Protein AF-A0A171KSE7-F1 (afdb_monomer)

Sequence (78 aa):
METTLIERISLDERFQDACQRYAHGNGSSHAIAAAAMQAVAGPDLLAALVEMVSRAERDDHSHTLAPMRATIAKTTGE

Radius of gyration: 15.58 Å; Cα contacts (8 Å, |Δi|>4): 48; chains: 1; bounding box: 28×24×43 Å

Foldseek 3Di:
DDQDLVNQLVPQPQLVVQVVCVVVVNHDPVSNVVSSVVSDDPVNVLVVLVVVLVVVVVVVPVVVCVVVVVVSCVVVVD

pLDDT: mean 79.88, std 11.04, range [45.94, 96.5]

Mean predicted aligned error: 9.19 Å

Secondary structure (DSSP, 8-state):
-PPPHHHHHHT-HHHHHHHHHHHTTS--HHHHHHHHHHHS-HHHHHHHHHHHHHHHHHTT-HHHHHHHHHHHHHHHT-

Solvent-accessible surface area (backbone atoms only — not comparable to full-atom values): 4465 Å² total; per-residue (Å²): 131,87,77,49,73,66,60,51,28,68,69,27,68,61,26,45,51,27,48,52,31,35,76,72,71,78,42,43,76,64,52,29,53,54,28,40,59,65,52,42,54,72,69,60,52,51,53,51,51,51,53,52,51,60,50,40,48,74,70,75,46,46,81,82,42,49,71,58,50,57,52,47,34,64,72,76,72,102

Structure (mmCIF, N/CA/C/O backbone):
data_AF-A0A171KSE7-F1
#
_entry.id   AF-A0A171KSE7-F1
#
loop_
_atom_site.group_PDB
_atom_site.id
_atom_site.type_symbol
_atom_site.label_atom_id
_atom_site.label_alt_id
_atom_site.label_comp_id
_atom_site.label_asym_id
_atom_site.label_entity_id
_atom_site.label_seq_id
_atom_site.pdbx_PDB_ins_code
_atom_site.Cartn_x
_atom_site.Cartn_y
_atom_site.Cartn_z
_atom_site.occupancy
_atom_site.B_iso_or_equiv
_atom_site.auth_seq_id
_atom_site.auth_comp_id
_atom_site.auth_asym_id
_atom_site.auth_atom_id
_atom_site.pdbx_PDB_model_num
ATOM 1 N N . MET A 1 1 ? -15.017 -14.073 1.508 1.00 45.94 1 MET A N 1
ATOM 2 C CA . MET A 1 1 ? -13.581 -14.299 1.761 1.00 45.94 1 MET A CA 1
ATOM 3 C C . MET A 1 1 ? -12.969 -12.920 1.853 1.00 45.94 1 MET A C 1
ATOM 5 O O . MET A 1 1 ? -13.165 -12.151 0.923 1.00 45.94 1 MET A O 1
ATOM 9 N N . GLU A 1 2 ? -12.406 -12.557 2.998 1.00 56.50 2 GLU A N 1
ATOM 10 C CA . GLU A 1 2 ? -11.825 -11.227 3.198 1.00 56.50 2 GLU A CA 1
ATOM 11 C C . GLU A 1 2 ? -10.475 -11.183 2.473 1.00 56.50 2 GLU A C 1
ATOM 13 O O . GLU A 1 2 ? -9.603 -12.003 2.752 1.00 56.50 2 GLU A O 1
ATOM 18 N N . THR A 1 3 ? -10.342 -10.311 1.474 1.00 65.19 3 THR A N 1
ATOM 19 C CA . THR A 1 3 ? -9.117 -10.180 0.677 1.00 65.19 3 THR A CA 1
ATOM 20 C C . THR A 1 3 ? -8.038 -9.531 1.532 1.00 65.19 3 THR A C 1
ATOM 22 O O . THR A 1 3 ? -8.254 -8.452 2.090 1.00 65.19 3 THR A O 1
ATOM 25 N N . THR A 1 4 ? -6.875 -10.168 1.640 1.00 79.50 4 THR A N 1
ATOM 26 C CA . THR A 1 4 ? -5.777 -9.643 2.459 1.00 79.50 4 THR A CA 1
ATOM 27 C C . THR A 1 4 ? -5.278 -8.305 1.907 1.00 79.50 4 THR A C 1
ATOM 29 O O . THR A 1 4 ? -5.392 -8.016 0.716 1.00 79.50 4 THR A O 1
ATOM 32 N N . LEU A 1 5 ? -4.688 -7.468 2.764 1.00 80.44 5 LEU A N 1
ATOM 33 C CA . LEU A 1 5 ? -4.153 -6.162 2.360 1.00 80.44 5 LEU A CA 1
ATOM 34 C C . LE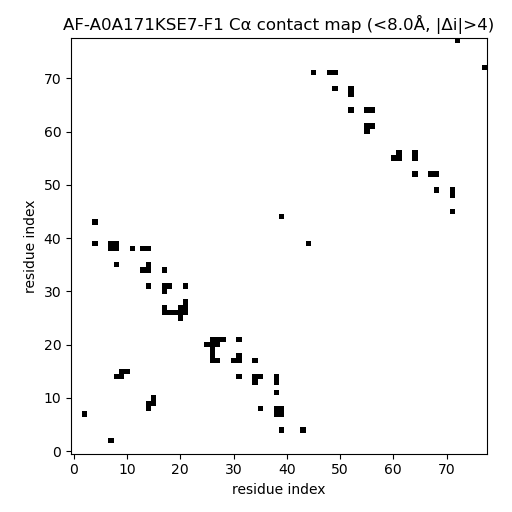U A 1 5 ? -3.146 -6.284 1.202 1.00 80.44 5 LEU A C 1
ATOM 36 O O . LEU A 1 5 ? -3.175 -5.483 0.273 1.00 80.44 5 LEU A O 1
ATOM 40 N N . ILE A 1 6 ? -2.310 -7.325 1.212 1.00 82.88 6 ILE A N 1
ATOM 41 C CA . ILE A 1 6 ? -1.340 -7.593 0.143 1.00 82.88 6 ILE A CA 1
ATOM 42 C C . ILE A 1 6 ? -2.030 -7.989 -1.168 1.00 82.88 6 ILE A C 1
ATOM 44 O O . ILE A 1 6 ? -1.633 -7.510 -2.227 1.00 82.88 6 ILE A O 1
ATOM 48 N N . GLU A 1 7 ? -3.077 -8.813 -1.116 1.00 85.75 7 GLU A N 1
ATOM 49 C CA . GLU A 1 7 ? -3.877 -9.155 -2.302 1.00 85.75 7 GLU A CA 1
ATOM 50 C C . GLU A 1 7 ? -4.618 -7.938 -2.866 1.00 85.75 7 GLU A C 1
ATOM 52 O O . GLU A 1 7 ? -4.794 -7.819 -4.072 1.00 85.75 7 GLU A O 1
ATOM 57 N N . ARG A 1 8 ? -5.031 -6.993 -2.018 1.00 83.88 8 ARG A N 1
ATOM 58 C CA . ARG A 1 8 ? -5.628 -5.737 -2.488 1.00 83.88 8 ARG A CA 1
ATOM 59 C C . ARG A 1 8 ? -4.604 -4.849 -3.188 1.00 83.88 8 ARG A C 1
ATOM 61 O O . ARG A 1 8 ? -4.903 -4.332 -4.257 1.00 83.88 8 ARG A O 1
ATOM 68 N N . ILE A 1 9 ? -3.399 -4.716 -2.626 1.00 89.25 9 ILE A N 1
ATOM 69 C CA . ILE A 1 9 ? -2.296 -3.988 -3.275 1.00 89.25 9 ILE A CA 1
ATOM 70 C C . ILE A 1 9 ? -1.949 -4.629 -4.622 1.00 89.25 9 ILE A C 1
ATOM 72 O O . ILE A 1 9 ? -1.748 -3.918 -5.601 1.00 89.25 9 ILE A O 1
ATOM 76 N N . SER A 1 10 ? -1.887 -5.963 -4.699 1.00 89.50 10 SER A N 1
ATOM 77 C CA . SER A 1 10 ? -1.503 -6.649 -5.939 1.00 89.50 10 SER A CA 1
ATOM 78 C C . SER A 1 10 ? -2.520 -6.474 -7.070 1.00 89.50 10 SER A C 1
ATOM 80 O O . SER A 1 10 ? -2.150 -6.588 -8.239 1.00 89.50 10 SER A O 1
ATOM 82 N N . LEU A 1 11 ? -3.776 -6.166 -6.740 1.00 91.06 11 LEU A N 1
ATOM 83 C CA . LEU A 1 11 ? -4.844 -5.871 -7.694 1.00 91.06 11 LEU A CA 1
ATOM 84 C C . LEU A 1 11 ? -4.934 -4.383 -8.082 1.00 91.06 11 LEU A C 1
ATOM 86 O O . LEU A 1 11 ? -5.722 -4.050 -8.963 1.00 91.06 11 LEU A O 1
ATOM 90 N N . ASP A 1 12 ? -4.149 -3.495 -7.465 1.00 92.38 12 ASP A N 1
ATOM 91 C CA . ASP A 1 12 ? -4.160 -2.063 -7.780 1.00 92.38 12 ASP A CA 1
ATOM 92 C C . ASP A 1 1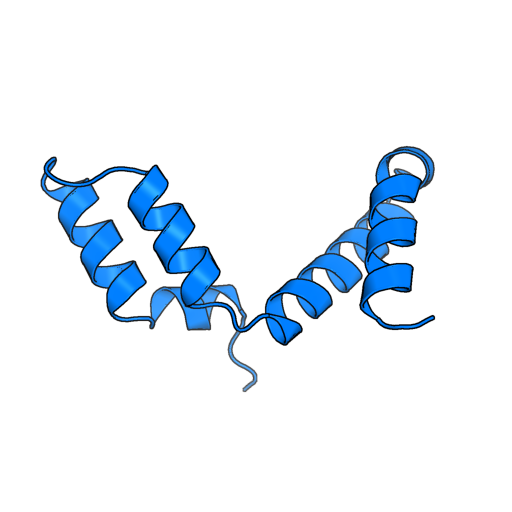2 ? -3.431 -1.758 -9.100 1.00 92.38 12 ASP A C 1
ATOM 94 O O . ASP A 1 12 ? -2.275 -2.136 -9.309 1.00 92.38 12 ASP A O 1
ATOM 98 N N . GLU A 1 13 ? -4.100 -1.029 -9.995 1.00 93.69 13 GLU A N 1
ATOM 99 C CA . GLU A 1 13 ? -3.593 -0.725 -11.340 1.00 93.69 13 GLU A CA 1
ATOM 100 C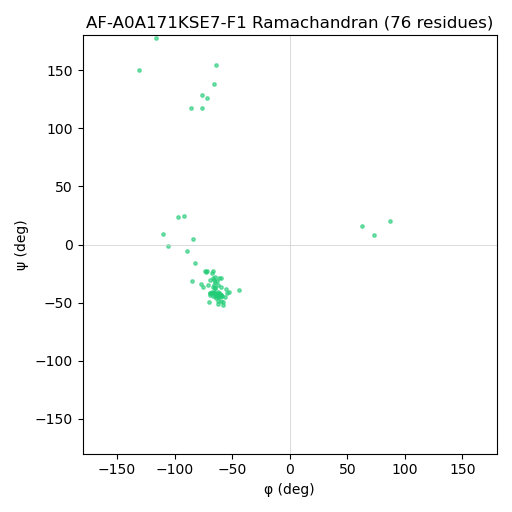 C . GLU A 1 13 ? -2.300 0.104 -11.316 1.00 93.69 13 GLU A C 1
ATOM 102 O O . GLU A 1 13 ? -1.413 -0.092 -12.151 1.00 93.69 13 GLU A O 1
ATOM 107 N N . ARG A 1 14 ? -2.147 1.019 -10.348 1.00 93.12 14 ARG A N 1
ATOM 108 C CA . ARG A 1 14 ? -0.940 1.854 -10.232 1.00 93.12 14 ARG A CA 1
ATOM 109 C C . ARG A 1 14 ? 0.224 1.049 -9.681 1.00 93.12 14 ARG A C 1
ATOM 111 O O . ARG A 1 14 ? 1.360 1.247 -10.111 1.00 93.12 14 ARG A O 1
ATOM 118 N N . PHE A 1 15 ? -0.048 0.141 -8.747 1.00 93.94 15 PHE A N 1
ATOM 119 C CA . PHE A 1 15 ? 0.950 -0.799 -8.253 1.00 93.94 15 PHE A CA 1
ATOM 120 C C . PHE A 1 15 ? 1.434 -1.736 -9.366 1.00 93.94 15 PHE A C 1
ATOM 122 O O . PHE A 1 15 ? 2.643 -1.941 -9.514 1.00 93.94 15 PHE A O 1
ATOM 129 N N . GLN A 1 16 ? 0.520 -2.243 -10.196 1.00 96.06 16 GLN A N 1
ATOM 130 C CA . GLN A 1 16 ? 0.856 -3.087 -11.344 1.00 96.06 16 GLN A CA 1
ATOM 131 C C . GLN A 1 16 ? 1.683 -2.334 -12.399 1.00 96.06 16 GLN A C 1
ATOM 133 O O . GLN A 1 16 ? 2.723 -2.848 -12.816 1.00 96.06 16 GLN A O 1
ATOM 138 N N . ASP A 1 17 ? 1.303 -1.105 -12.773 1.00 96.50 17 ASP A N 1
ATOM 139 C CA . ASP A 1 17 ? 2.082 -0.267 -13.704 1.00 96.50 17 ASP A CA 1
ATOM 140 C C . ASP A 1 17 ? 3.488 0.034 -13.155 1.00 96.50 17 ASP A C 1
ATOM 142 O O . ASP A 1 17 ? 4.486 -0.098 -13.868 1.00 96.50 17 ASP A O 1
ATOM 146 N N . ALA A 1 18 ? 3.609 0.358 -11.863 1.00 94.44 18 ALA A N 1
ATOM 147 C CA . ALA A 1 18 ? 4.906 0.590 -11.230 1.00 94.44 18 ALA A CA 1
ATOM 148 C C . ALA A 1 18 ? 5.799 -0.666 -11.252 1.00 94.44 18 ALA A C 1
ATOM 150 O O . ALA A 1 18 ? 6.988 -0.571 -11.578 1.00 94.44 18 ALA A O 1
ATOM 151 N N . CYS A 1 19 ? 5.232 -1.841 -10.957 1.00 94.50 19 CYS A N 1
ATOM 152 C CA . CYS A 1 19 ? 5.933 -3.123 -11.052 1.00 94.50 19 CYS A CA 1
ATOM 153 C C . CYS A 1 19 ? 6.381 -3.415 -12.486 1.00 94.50 19 CYS A C 1
ATOM 155 O O . CYS A 1 19 ? 7.533 -3.796 -12.713 1.00 94.50 19 CYS A O 1
ATOM 157 N N . GLN A 1 20 ? 5.498 -3.190 -13.462 1.00 96.50 20 GLN A N 1
ATOM 158 C CA . GLN A 1 20 ? 5.809 -3.388 -14.870 1.00 96.50 20 GLN A CA 1
ATOM 159 C C . GLN A 1 20 ? 6.973 -2.489 -15.291 1.00 96.50 20 GLN A C 1
ATOM 161 O O . GLN A 1 20 ? 7.948 -2.983 -15.854 1.00 96.50 20 GLN A O 1
ATOM 166 N N . ARG A 1 21 ? 6.941 -1.195 -14.969 1.00 94.19 21 ARG A N 1
ATOM 167 C CA . ARG A 1 21 ? 8.033 -0.269 -15.305 1.00 94.19 21 ARG A CA 1
ATOM 168 C C . ARG A 1 21 ? 9.367 -0.675 -14.683 1.00 94.19 21 ARG A C 1
ATOM 170 O O . ARG A 1 21 ? 10.406 -0.672 -15.342 1.00 94.19 21 ARG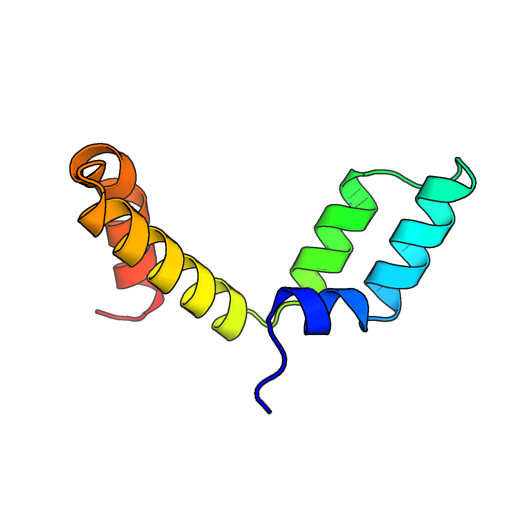 A O 1
ATOM 177 N N . TYR A 1 22 ? 9.351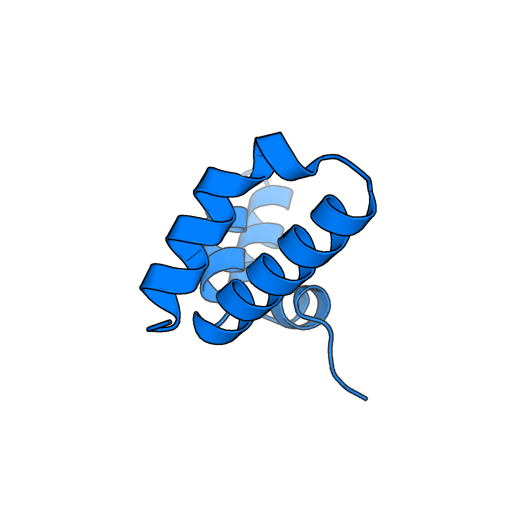 -1.085 -13.417 1.00 93.75 22 TYR A N 1
ATOM 178 C CA . TYR A 1 22 ? 10.559 -1.570 -12.753 1.00 93.75 22 TYR A CA 1
ATOM 179 C C . TYR A 1 22 ? 11.162 -2.785 -13.473 1.00 93.75 22 TYR A C 1
ATOM 181 O O . TYR A 1 22 ? 12.362 -2.800 -13.737 1.00 93.75 22 TYR A O 1
ATOM 189 N N . ALA A 1 23 ? 10.330 -3.750 -13.881 1.00 93.81 23 ALA A N 1
ATOM 190 C CA . ALA A 1 23 ? 10.776 -4.921 -14.638 1.00 93.81 23 ALA A CA 1
ATOM 191 C C . ALA A 1 23 ? 11.367 -4.567 -16.019 1.00 93.81 23 ALA A C 1
ATOM 193 O O . ALA A 1 23 ? 12.291 -5.231 -16.479 1.00 93.81 23 ALA A O 1
ATOM 194 N N . HIS A 1 24 ? 10.879 -3.501 -16.660 1.00 92.69 24 HIS A N 1
ATOM 195 C CA . HIS A 1 24 ? 11.395 -3.010 -17.945 1.00 92.69 24 HIS A CA 1
ATOM 196 C C . HIS A 1 24 ? 12.614 -2.078 -17.801 1.00 92.69 24 HIS A C 1
ATOM 198 O O . HIS A 1 24 ? 13.077 -1.514 -18.792 1.00 92.69 24 HIS A O 1
ATOM 204 N N . GLY A 1 25 ? 13.137 -1.885 -16.584 1.00 89.62 25 GLY A N 1
ATOM 205 C CA . GLY A 1 25 ? 14.308 -1.043 -16.318 1.00 89.62 25 GLY A CA 1
ATOM 206 C C . GLY A 1 25 ? 14.054 0.466 -16.421 1.00 89.62 25 GLY A C 1
ATOM 207 O O . GLY A 1 25 ? 14.999 1.247 -16.343 1.00 89.62 25 GLY A O 1
ATOM 208 N N . ASN A 1 26 ? 12.797 0.890 -16.577 1.00 88.12 26 ASN A N 1
ATOM 209 C CA . ASN A 1 26 ? 12.391 2.298 -16.649 1.00 88.12 26 ASN A CA 1
ATOM 210 C C . ASN A 1 26 ? 11.606 2.763 -15.403 1.00 88.12 26 ASN A C 1
ATOM 212 O O . ASN A 1 26 ? 11.069 3.870 -15.382 1.00 88.12 26 ASN A O 1
ATOM 216 N N . GLY A 1 27 ? 11.545 1.926 -14.363 1.00 88.75 27 GLY A N 1
ATOM 217 C CA . GLY A 1 27 ? 10.915 2.219 -13.076 1.00 88.75 27 GLY A CA 1
ATOM 218 C C . GLY A 1 27 ? 11.900 2.232 -11.906 1.00 88.75 27 GLY A C 1
ATOM 219 O O . GLY A 1 27 ? 13.085 1.947 -12.054 1.00 88.75 27 GLY A O 1
ATOM 220 N N . SER A 1 28 ? 11.395 2.543 -10.711 1.00 92.38 28 SER A N 1
ATOM 221 C CA . SER A 1 28 ? 12.172 2.530 -9.467 1.00 92.38 28 SER A CA 1
ATOM 222 C C . SER A 1 28 ? 11.439 1.764 -8.369 1.00 92.38 28 SER A C 1
ATOM 224 O O . SER A 1 28 ? 10.209 1.764 -8.306 1.00 92.38 28 SER A O 1
ATOM 226 N N . SER A 1 29 ? 12.196 1.146 -7.460 1.00 88.62 29 SER A N 1
ATOM 227 C CA . SER A 1 29 ? 11.635 0.506 -6.262 1.00 88.62 29 SER A CA 1
ATOM 228 C C . SER A 1 29 ? 10.871 1.504 -5.385 1.00 88.62 29 SER A C 1
ATOM 230 O O . SER A 1 29 ? 9.891 1.147 -4.738 1.00 88.62 29 SER A O 1
ATOM 232 N N . HIS A 1 30 ? 11.268 2.779 -5.422 1.00 89.62 30 HIS A N 1
ATOM 233 C CA . HIS A 1 30 ? 10.563 3.861 -4.747 1.00 89.62 30 HIS A CA 1
ATOM 234 C C . HIS A 1 30 ? 9.156 4.092 -5.319 1.00 89.62 30 HIS A C 1
ATOM 236 O O . HIS A 1 30 ? 8.211 4.266 -4.555 1.00 89.62 30 HIS A O 1
ATOM 242 N N . ALA A 1 31 ? 8.992 4.043 -6.646 1.00 89.19 31 ALA A N 1
ATOM 243 C CA . ALA A 1 31 ? 7.682 4.176 -7.282 1.00 89.19 31 ALA A CA 1
ATOM 244 C C . ALA A 1 31 ? 6.748 3.008 -6.924 1.00 89.19 31 ALA A C 1
ATOM 246 O O . ALA A 1 31 ? 5.565 3.232 -6.681 1.00 89.19 31 ALA A O 1
ATOM 247 N N . ILE A 1 32 ? 7.286 1.787 -6.813 1.00 90.69 32 ILE A N 1
ATOM 248 C CA . ILE A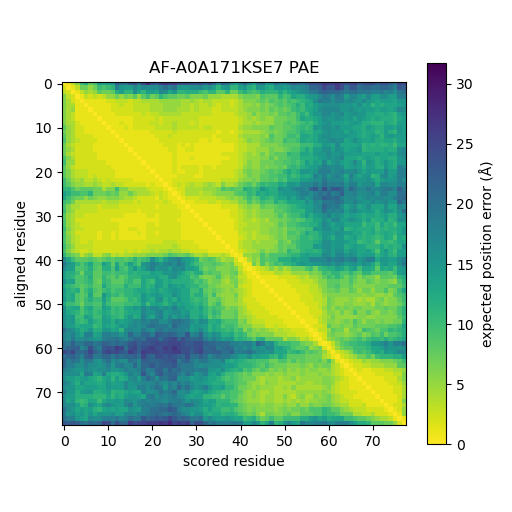 1 32 ? 6.536 0.612 -6.339 1.00 90.69 32 ILE A CA 1
ATOM 249 C C . ILE A 1 32 ? 6.057 0.826 -4.901 1.00 90.69 32 ILE A C 1
ATOM 251 O O . ILE A 1 32 ? 4.878 0.636 -4.613 1.00 90.69 32 ILE A O 1
ATOM 255 N N . ALA A 1 33 ? 6.948 1.257 -4.002 1.00 86.69 33 ALA A N 1
ATOM 256 C CA . ALA A 1 33 ? 6.592 1.511 -2.607 1.00 86.69 33 ALA A CA 1
ATOM 257 C C . ALA A 1 33 ? 5.526 2.611 -2.482 1.00 86.69 33 ALA A C 1
ATOM 259 O O . ALA A 1 33 ? 4.561 2.455 -1.741 1.00 86.69 33 ALA A O 1
ATOM 260 N N . ALA A 1 34 ? 5.655 3.699 -3.246 1.00 86.50 34 ALA A N 1
ATOM 261 C CA . ALA A 1 34 ? 4.667 4.773 -3.260 1.00 86.50 34 ALA A CA 1
ATOM 262 C C . ALA A 1 34 ? 3.297 4.293 -3.766 1.00 86.50 34 ALA A C 1
ATOM 264 O O . ALA A 1 34 ? 2.278 4.622 -3.162 1.00 86.50 34 ALA A O 1
ATOM 265 N N . ALA A 1 35 ? 3.264 3.494 -4.837 1.00 89.12 35 ALA A N 1
ATOM 266 C CA . ALA A 1 35 ? 2.025 2.930 -5.363 1.00 89.12 35 ALA A CA 1
ATOM 267 C C . ALA A 1 35 ? 1.378 1.947 -4.374 1.00 89.12 35 ALA A C 1
ATOM 269 O O . ALA A 1 35 ? 0.177 2.023 -4.140 1.00 89.12 35 ALA A O 1
ATOM 270 N N . ALA A 1 36 ? 2.175 1.104 -3.708 1.00 88.38 36 ALA A N 1
ATOM 271 C CA . ALA A 1 36 ? 1.687 0.208 -2.661 1.00 88.38 36 ALA A CA 1
ATOM 272 C C . ALA A 1 36 ? 1.048 0.984 -1.501 1.00 88.38 36 ALA A C 1
ATOM 274 O O . ALA A 1 36 ? -0.042 0.644 -1.058 1.00 88.38 36 ALA A O 1
ATOM 275 N N . MET A 1 37 ? 1.684 2.069 -1.049 1.00 84.69 37 MET A N 1
ATOM 276 C CA . MET A 1 37 ? 1.146 2.917 0.020 1.00 84.69 37 MET A CA 1
ATOM 277 C C . MET A 1 37 ? -0.131 3.661 -0.393 1.00 84.69 37 MET A C 1
ATOM 279 O O . MET A 1 37 ? -0.958 3.943 0.465 1.00 84.69 37 MET A O 1
ATOM 283 N N . GLN A 1 38 ? -0.309 3.975 -1.681 1.00 84.25 38 GLN A N 1
ATOM 284 C CA . GLN A 1 38 ? -1.541 4.584 -2.202 1.00 84.25 38 GLN A CA 1
ATOM 285 C C . GLN A 1 38 ? -2.682 3.575 -2.360 1.00 84.25 38 GLN A C 1
ATOM 287 O O . GLN A 1 38 ? -3.840 3.937 -2.167 1.00 84.25 38 GLN A O 1
ATOM 292 N N . ALA A 1 39 ? -2.357 2.328 -2.709 1.00 84.50 39 ALA A N 1
ATOM 293 C CA . ALA A 1 39 ? -3.320 1.237 -2.841 1.00 84.50 39 ALA A CA 1
ATOM 294 C C . ALA A 1 39 ? -3.929 0.831 -1.485 1.00 84.50 39 ALA A C 1
ATOM 296 O O . ALA A 1 39 ? -5.045 0.310 -1.416 1.00 84.50 39 ALA A O 1
ATOM 297 N N . VAL A 1 40 ? -3.211 1.091 -0.389 1.00 81.56 40 VAL A N 1
ATOM 298 C CA . VAL A 1 40 ? -3.725 0.917 0.969 1.00 81.56 40 VAL A CA 1
ATOM 299 C C . VAL A 1 40 ? -4.484 2.176 1.388 1.00 81.56 40 VAL A C 1
ATOM 301 O O . VAL A 1 40 ? -3.906 3.252 1.522 1.00 81.56 40 VAL A O 1
ATOM 304 N N . ALA A 1 41 ? -5.788 2.056 1.650 1.00 70.12 41 ALA A N 1
ATOM 305 C CA . ALA A 1 41 ? -6.526 3.148 2.276 1.00 70.12 41 ALA A CA 1
ATOM 306 C C . ALA A 1 41 ? -5.996 3.364 3.707 1.00 70.12 41 ALA A C 1
ATOM 308 O O . ALA A 1 41 ? -5.757 2.401 4.431 1.00 70.12 41 ALA A O 1
ATOM 309 N N . GLY A 1 42 ? -5.833 4.622 4.138 1.00 65.44 42 GLY A N 1
ATOM 310 C CA . GLY A 1 42 ? -5.271 4.977 5.454 1.00 65.44 42 GLY A CA 1
ATOM 311 C C . GLY A 1 4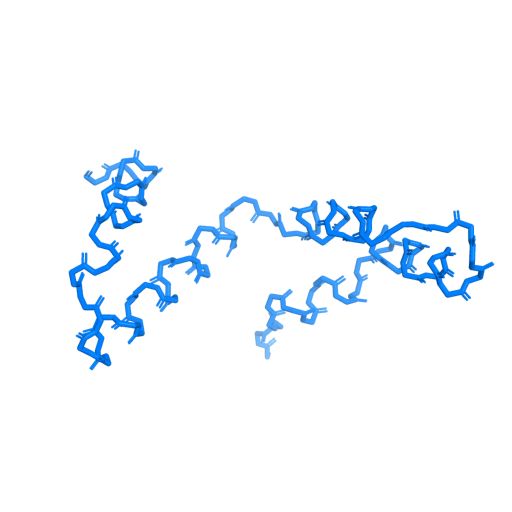2 ? -5.779 4.155 6.660 1.00 65.44 42 GLY A C 1
ATOM 312 O O . GLY A 1 42 ? -4.955 3.780 7.496 1.00 65.44 42 GLY A O 1
ATOM 313 N N . PRO A 1 43 ? -7.080 3.802 6.748 1.00 64.94 43 PRO A N 1
ATOM 314 C CA . PRO A 1 43 ? -7.598 2.938 7.814 1.00 64.94 43 PRO A CA 1
ATOM 315 C C . PRO A 1 43 ? -7.047 1.504 7.791 1.00 64.94 43 PRO A C 1
ATOM 317 O O . PRO A 1 43 ? -6.768 0.940 8.846 1.00 64.94 43 PRO A O 1
ATOM 320 N N . ASP A 1 44 ? -6.838 0.927 6.605 1.00 72.00 44 ASP A N 1
ATOM 321 C CA . ASP A 1 44 ? -6.319 -0.437 6.445 1.00 72.00 44 ASP A CA 1
ATOM 322 C C . ASP A 1 44 ? -4.840 -0.522 6.841 1.00 72.00 44 ASP A C 1
ATOM 324 O O . ASP A 1 44 ? -4.397 -1.513 7.425 1.00 72.00 44 ASP A O 1
ATOM 328 N N . LEU A 1 45 ? -4.076 0.545 6.575 1.00 72.75 45 LEU A N 1
ATOM 329 C CA . LEU A 1 45 ? -2.680 0.647 6.996 1.00 72.75 45 LEU A CA 1
ATOM 330 C C . LEU A 1 45 ? -2.571 0.726 8.521 1.00 72.75 45 LEU A C 1
ATOM 332 O O . LEU A 1 45 ? -1.734 0.051 9.117 1.00 72.75 45 LEU A O 1
ATOM 336 N N . LEU A 1 46 ? -3.428 1.531 9.154 1.00 74.00 46 LEU A N 1
ATOM 337 C CA . LEU A 1 46 ? -3.460 1.664 10.608 1.00 74.00 46 LEU A CA 1
ATOM 338 C C . LEU A 1 46 ? -3.855 0.340 11.275 1.00 74.00 46 LEU A C 1
ATOM 340 O O . LEU A 1 46 ? -3.190 -0.076 12.220 1.00 74.00 46 LEU A O 1
ATOM 344 N N . ALA A 1 47 ? -4.860 -0.362 10.744 1.00 76.50 47 ALA A N 1
ATOM 345 C CA . ALA A 1 47 ? -5.263 -1.680 11.233 1.00 76.50 47 ALA A CA 1
ATOM 346 C C . ALA A 1 47 ? -4.134 -2.721 11.110 1.00 76.50 47 ALA A C 1
ATOM 348 O O . ALA A 1 47 ? -3.878 -3.476 12.048 1.00 76.50 47 ALA A O 1
ATOM 349 N N . ALA A 1 48 ? -3.401 -2.726 9.992 1.00 72.69 48 ALA A N 1
ATOM 350 C CA . ALA A 1 48 ? -2.253 -3.613 9.810 1.00 72.69 48 ALA A CA 1
ATOM 351 C C . ALA A 1 48 ? -1.088 -3.284 10.760 1.00 72.69 48 ALA A C 1
ATOM 353 O O . ALA A 1 48 ? -0.431 -4.194 11.267 1.00 72.69 48 ALA A O 1
ATOM 354 N N . LEU A 1 49 ? -0.849 -1.997 11.040 1.00 75.88 49 LEU A N 1
ATOM 355 C CA . LEU A 1 49 ? 0.152 -1.556 12.016 1.00 75.88 49 LEU A CA 1
ATOM 356 C C . LEU A 1 49 ? -0.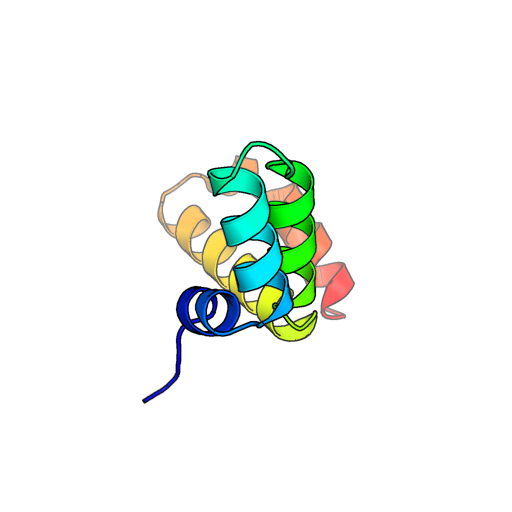228 -1.962 13.445 1.00 75.88 49 LEU A C 1
ATOM 358 O O . LEU A 1 49 ? 0.638 -2.439 14.177 1.00 75.88 49 LEU A O 1
ATOM 362 N N . VAL A 1 50 ? -1.503 -1.823 13.823 1.00 80.88 50 VAL A N 1
ATOM 363 C CA . VAL A 1 50 ? -2.031 -2.298 15.114 1.00 80.88 50 VAL A CA 1
ATOM 364 C C . VAL A 1 50 ? -1.788 -3.801 15.259 1.00 80.88 50 VAL A C 1
ATOM 366 O O . VAL A 1 50 ? -1.162 -4.225 16.227 1.00 80.88 50 VAL A O 1
ATOM 369 N N . GLU A 1 51 ? -2.191 -4.602 14.270 1.00 81.38 51 GLU A N 1
ATOM 370 C CA . GLU A 1 51 ? -2.040 -6.063 14.308 1.00 81.38 51 GLU A CA 1
ATOM 371 C C . GLU A 1 51 ? -0.564 -6.497 14.367 1.00 81.38 51 GLU A C 1
ATOM 373 O O . GLU A 1 51 ? -0.208 -7.403 15.124 1.00 81.38 51 GLU A O 1
ATOM 378 N N . MET A 1 52 ? 0.320 -5.838 13.611 1.00 76.00 52 MET A N 1
ATOM 379 C CA . MET A 1 52 ? 1.762 -6.102 13.641 1.00 76.00 52 MET A CA 1
ATOM 380 C C . MET A 1 52 ? 2.359 -5.819 15.025 1.00 76.00 52 MET A C 1
ATOM 382 O O . MET A 1 52 ? 3.119 -6.634 15.551 1.00 76.00 52 MET A O 1
ATOM 386 N N . VAL A 1 53 ? 1.997 -4.687 15.630 1.00 76.69 53 VAL A N 1
ATOM 387 C CA . VAL A 1 53 ? 2.460 -4.306 16.967 1.00 76.69 53 VAL A CA 1
ATOM 388 C C . VAL A 1 53 ? 1.932 -5.281 18.023 1.00 76.69 53 VAL A C 1
ATOM 390 O O . VAL A 1 53 ? 2.715 -5.778 18.830 1.00 76.69 53 VAL A O 1
ATOM 393 N N . SER A 1 54 ? 0.652 -5.655 17.966 1.00 77.94 54 SER A N 1
ATOM 394 C CA . SER A 1 54 ? 0.063 -6.646 18.876 1.00 77.94 54 SER A CA 1
ATOM 395 C C . SER A 1 54 ? 0.649 -8.053 18.712 1.00 77.94 54 SER A C 1
ATOM 397 O O . SER A 1 54 ? 0.644 -8.841 19.656 1.00 77.94 54 SER A O 1
ATOM 399 N N . ARG A 1 55 ? 1.140 -8.430 17.523 1.00 76.12 55 ARG A N 1
ATOM 400 C CA . ARG A 1 55 ? 1.893 -9.685 17.324 1.00 76.12 55 ARG A CA 1
ATOM 401 C C . ARG A 1 55 ? 3.259 -9.627 17.984 1.00 76.12 55 ARG A C 1
ATOM 403 O O . ARG A 1 55 ? 3.589 -10.509 18.760 1.00 76.12 55 ARG A O 1
ATOM 410 N N . ALA A 1 56 ? 4.015 -8.571 17.739 1.00 70.94 56 ALA A N 1
ATOM 411 C CA . ALA A 1 56 ? 5.366 -8.476 18.267 1.00 70.94 56 ALA A CA 1
ATOM 412 C C . ALA A 1 56 ? 5.424 -8.230 19.792 1.00 70.94 56 ALA A C 1
ATOM 414 O O . ALA A 1 56 ? 6.400 -8.614 20.433 1.00 70.94 56 ALA A O 1
ATOM 415 N N . GLU A 1 57 ? 4.367 -7.683 20.408 1.00 71.38 57 GLU A N 1
ATOM 416 C CA . GLU A 1 57 ? 4.213 -7.678 21.874 1.00 71.38 57 GLU A CA 1
ATOM 417 C C . GLU A 1 57 ? 4.030 -9.084 22.466 1.00 71.38 57 GLU A C 1
ATOM 419 O O . GLU A 1 57 ? 4.459 -9.328 23.593 1.00 71.38 57 GLU A O 1
ATOM 424 N N . ARG A 1 58 ? 3.425 -10.018 21.717 1.00 73.44 58 ARG A N 1
ATOM 425 C CA . ARG A 1 58 ? 3.291 -11.423 22.139 1.00 73.44 58 ARG A CA 1
ATOM 426 C C . ARG A 1 58 ? 4.618 -12.184 22.066 1.00 73.44 58 ARG A C 1
ATOM 428 O O . ARG A 1 58 ? 4.794 -13.138 22.816 1.00 73.44 58 ARG A O 1
ATOM 435 N N . ASP A 1 59 ? 5.548 -11.719 21.234 1.00 72.31 59 ASP A N 1
ATOM 436 C CA . ASP A 1 59 ? 6.855 -12.342 20.983 1.00 72.31 59 ASP A CA 1
ATOM 437 C C . ASP A 1 59 ? 8.000 -11.711 21.820 1.00 72.31 59 ASP A C 1
ATOM 439 O O . ASP A 1 59 ? 9.165 -11.766 21.430 1.00 72.31 59 ASP A O 1
ATOM 443 N N . ASP A 1 60 ? 7.686 -11.085 22.964 1.00 66.31 60 ASP A N 1
ATOM 444 C CA . ASP A 1 60 ? 8.623 -10.488 23.947 1.00 66.31 60 ASP A CA 1
ATOM 445 C C . ASP A 1 60 ? 9.498 -9.313 23.438 1.00 66.31 60 ASP A C 1
ATOM 447 O O . ASP A 1 60 ? 10.446 -8.881 24.090 1.00 66.31 60 ASP A O 1
ATOM 451 N N . HIS A 1 61 ? 9.148 -8.698 22.300 1.00 61.28 61 HIS A N 1
ATOM 452 C CA . HIS A 1 61 ? 9.817 -7.488 21.777 1.00 61.28 61 HIS A CA 1
ATOM 453 C C . HIS A 1 61 ? 9.150 -6.179 22.255 1.00 61.28 61 HIS A C 1
ATOM 455 O O . HIS A 1 61 ? 9.259 -5.124 21.621 1.00 61.28 61 HIS A O 1
ATOM 461 N N . SER A 1 62 ? 8.453 -6.237 23.395 1.00 60.78 62 SER A N 1
ATOM 462 C CA . SER A 1 62 ? 7.552 -5.192 23.910 1.00 60.78 62 SER A CA 1
ATOM 463 C C . SER A 1 62 ? 8.210 -3.809 24.046 1.00 60.78 62 SER A C 1
ATOM 465 O O . SER A 1 62 ? 7.644 -2.791 23.640 1.00 60.78 62 SER A O 1
ATOM 467 N N . HIS A 1 63 ? 9.454 -3.750 24.531 1.00 62.34 63 HIS A N 1
ATOM 468 C CA . HIS A 1 63 ? 10.151 -2.476 24.747 1.00 62.34 63 HIS A CA 1
ATOM 469 C C . HIS A 1 63 ? 10.519 -1.745 23.449 1.00 62.34 63 HIS A C 1
ATOM 471 O O . HIS A 1 63 ? 10.541 -0.514 23.423 1.00 62.34 63 HIS A O 1
ATOM 477 N N . THR A 1 64 ? 10.776 -2.475 22.363 1.00 67.31 64 THR A N 1
ATOM 478 C CA . THR A 1 64 ? 11.198 -1.891 21.080 1.00 67.31 64 THR A CA 1
ATOM 479 C C . THR A 1 64 ? 10.042 -1.195 20.358 1.00 67.31 64 THR A C 1
ATOM 481 O O . THR A 1 64 ? 10.267 -0.284 19.563 1.00 67.31 64 THR A O 1
ATOM 484 N N . LEU A 1 65 ? 8.796 -1.572 20.661 1.00 74.06 65 LEU A N 1
ATOM 485 C CA . LEU A 1 65 ? 7.606 -1.114 19.936 1.00 74.06 65 LEU A CA 1
ATOM 486 C C . LEU A 1 65 ? 6.760 -0.086 20.694 1.00 74.06 65 LEU A C 1
ATOM 488 O O . LEU A 1 65 ? 5.798 0.447 20.136 1.00 74.06 65 LEU A O 1
ATOM 492 N N . ALA A 1 66 ? 7.143 0.270 21.924 1.00 71.38 66 ALA A N 1
ATOM 493 C CA . ALA A 1 66 ? 6.462 1.293 22.718 1.00 71.38 66 ALA A CA 1
ATOM 494 C C . ALA A 1 66 ? 6.275 2.646 21.983 1.00 71.38 66 ALA A C 1
ATOM 496 O O . ALA A 1 66 ? 5.174 3.204 22.049 1.00 71.38 66 ALA A O 1
ATOM 497 N N . PRO A 1 67 ? 7.258 3.168 21.213 1.00 74.88 67 PRO A N 1
ATOM 498 C CA . PRO A 1 67 ? 7.065 4.398 20.437 1.00 74.88 67 PRO A CA 1
ATOM 499 C C . PRO A 1 67 ? 6.022 4.253 19.317 1.00 74.88 67 PRO A C 1
ATOM 501 O O . PRO A 1 67 ? 5.270 5.191 19.035 1.00 74.88 67 PRO A O 1
ATOM 504 N N . MET A 1 68 ? 5.944 3.071 18.694 1.00 74.56 68 MET A N 1
ATOM 505 C CA . MET A 1 68 ? 4.957 2.784 17.649 1.00 74.56 68 MET A CA 1
ATOM 506 C C . MET A 1 68 ? 3.549 2.705 18.242 1.00 74.56 68 MET A C 1
ATOM 508 O O . MET A 1 68 ? 2.636 3.313 17.690 1.00 74.56 68 MET A O 1
ATOM 512 N N . ARG A 1 69 ? 3.375 2.077 19.413 1.00 76.12 69 ARG A N 1
ATOM 513 C CA . ARG A 1 69 ? 2.092 2.079 20.140 1.00 76.12 69 ARG A CA 1
ATOM 514 C C . ARG A 1 69 ? 1.595 3.471 20.487 1.00 76.12 69 ARG A C 1
ATOM 516 O O . ARG A 1 69 ? 0.440 3.779 20.218 1.00 76.12 69 ARG A O 1
ATOM 523 N N . ALA A 1 70 ? 2.456 4.308 21.064 1.00 77.31 70 ALA A N 1
ATOM 524 C CA . ALA A 1 70 ? 2.081 5.672 21.434 1.00 77.31 70 ALA A CA 1
ATOM 525 C C . ALA A 1 70 ? 1.622 6.485 20.212 1.00 77.31 70 ALA A C 1
ATOM 527 O O . ALA A 1 70 ? 0.681 7.272 20.289 1.00 77.31 70 ALA A O 1
ATOM 528 N N . THR A 1 71 ? 2.266 6.258 19.066 1.00 79.31 71 THR A N 1
ATOM 529 C CA . THR A 1 71 ? 1.897 6.900 17.801 1.00 79.31 71 THR A CA 1
ATOM 530 C C . THR A 1 71 ? 0.554 6.387 17.275 1.00 79.31 71 THR A C 1
ATOM 532 O O . THR A 1 71 ? -0.269 7.188 16.833 1.00 79.31 71 THR A O 1
ATOM 535 N N . ILE A 1 72 ? 0.303 5.077 17.360 1.00 79.50 72 ILE A N 1
ATOM 536 C CA . ILE A 1 72 ? -0.971 4.459 16.967 1.00 79.50 72 ILE A CA 1
ATOM 537 C C . ILE A 1 72 ? -2.124 4.982 17.833 1.00 79.50 72 ILE A C 1
ATOM 539 O O . ILE A 1 72 ? -3.080 5.493 17.262 1.00 79.50 72 ILE A O 1
ATOM 543 N N . ALA A 1 73 ? -2.000 4.959 19.166 1.00 77.56 73 ALA A N 1
ATOM 544 C CA . ALA A 1 73 ? -3.034 5.441 20.096 1.00 77.56 73 ALA A CA 1
ATOM 545 C C . ALA A 1 73 ? -3.415 6.910 19.826 1.00 77.56 73 ALA A C 1
ATOM 547 O O . ALA A 1 73 ? -4.581 7.260 19.653 1.00 77.56 73 ALA A O 1
ATOM 548 N N . LYS A 1 74 ? -2.402 7.766 19.632 1.00 77.94 74 LYS A N 1
ATOM 549 C CA . LYS A 1 74 ? -2.609 9.172 19.257 1.00 77.94 74 LYS A CA 1
ATOM 550 C C . LYS A 1 74 ? -3.334 9.338 17.912 1.00 77.94 74 LYS A C 1
ATOM 552 O O . LYS A 1 74 ? -4.002 10.348 17.703 1.00 77.94 74 LYS A O 1
ATOM 557 N N . THR A 1 75 ? -3.175 8.386 16.993 1.00 72.62 75 THR A N 1
ATOM 558 C CA . THR A 1 75 ? -3.805 8.403 15.661 1.00 72.62 75 THR A CA 1
ATOM 559 C C . THR A 1 75 ? -5.229 7.836 15.692 1.00 72.62 75 THR A C 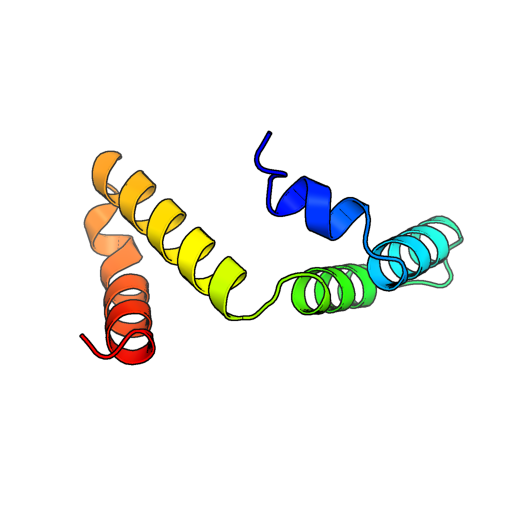1
ATOM 561 O O . THR A 1 75 ? -6.071 8.296 14.924 1.00 72.62 75 THR A O 1
ATOM 564 N N . THR A 1 76 ? -5.519 6.876 16.579 1.00 73.38 76 THR A N 1
ATOM 565 C CA . THR A 1 76 ? -6.859 6.291 16.779 1.00 73.38 76 THR A CA 1
ATOM 566 C C . THR A 1 76 ? -7.761 7.130 17.689 1.00 73.38 76 THR A C 1
ATOM 568 O O . THR A 1 76 ? -8.978 6.965 17.638 1.00 73.38 76 THR A O 1
ATOM 571 N N . GLY A 1 77 ? -7.199 8.076 18.449 1.00 69.44 77 GLY A N 1
ATOM 572 C CA . GLY A 1 77 ? -7.945 8.945 19.366 1.00 69.44 77 GLY A CA 1
ATOM 573 C C . GLY A 1 77 ? -8.148 8.349 20.762 1.00 69.44 77 GLY A C 1
ATOM 574 O O . GLY A 1 77 ? -9.058 8.784 21.467 1.00 69.44 77 GLY A O 1
ATOM 575 N N . GLU A 1 78 ? -7.323 7.366 21.135 1.00 55.03 78 GLU A N 1
ATOM 576 C CA . GLU A 1 78 ? -7.271 6.741 22.467 1.00 55.03 78 GLU A CA 1
ATOM 577 C C . GLU A 1 78 ? -6.326 7.465 23.436 1.00 55.03 78 GLU A C 1
ATOM 579 O O . GLU A 1 78 ? -5.284 8.007 22.988 1.00 55.03 78 GLU A O 1
#

Organism: NCBI:txid206506